Protein AF-A0A327XX97-F1 (afdb_monomer)

Structure (mmCIF, N/CA/C/O backbone):
data_AF-A0A327XX97-F1
#
_entry.id   AF-A0A327XX97-F1
#
loop_
_atom_site.group_PDB
_atom_site.id
_atom_site.type_symbol
_atom_site.label_atom_id
_atom_site.label_alt_id
_atom_site.label_comp_id
_atom_site.label_asym_id
_atom_site.label_entity_id
_atom_site.label_seq_id
_atom_site.pdbx_PDB_ins_code
_atom_site.Cartn_x
_atom_site.Cartn_y
_atom_site.Cartn_z
_atom_site.occupancy
_atom_site.B_iso_or_equiv
_atom_site.auth_seq_id
_atom_site.auth_comp_id
_atom_site.auth_asym_id
_atom_site.auth_atom_id
_atom_site.pdbx_PDB_model_num
ATOM 1 N N . MET A 1 1 ? 26.587 -6.766 -11.378 1.00 46.31 1 MET A N 1
ATOM 2 C CA . MET A 1 1 ? 25.380 -7.142 -10.608 1.00 46.31 1 MET A CA 1
ATOM 3 C C . MET A 1 1 ? 24.208 -7.210 -11.571 1.00 46.31 1 MET A C 1
ATOM 5 O O . MET A 1 1 ? 23.932 -6.215 -12.226 1.00 46.31 1 MET A O 1
ATOM 9 N N . THR A 1 2 ? 23.570 -8.366 -11.724 1.00 59.97 2 THR A N 1
ATOM 10 C CA . THR A 1 2 ? 22.399 -8.540 -12.595 1.00 59.97 2 THR A CA 1
ATOM 11 C C . THR A 1 2 ? 21.144 -8.075 -11.859 1.00 59.97 2 THR A C 1
ATOM 13 O O . THR A 1 2 ? 20.719 -8.690 -10.886 1.00 59.97 2 THR A O 1
ATOM 16 N N . VAL A 1 3 ? 20.569 -6.952 -12.291 1.00 77.12 3 VAL A N 1
ATOM 17 C CA . VAL A 1 3 ? 19.282 -6.468 -11.775 1.00 77.12 3 VAL A CA 1
ATOM 18 C C . VAL A 1 3 ? 18.169 -7.217 -12.496 1.00 77.12 3 VAL A C 1
ATOM 20 O O . VAL A 1 3 ? 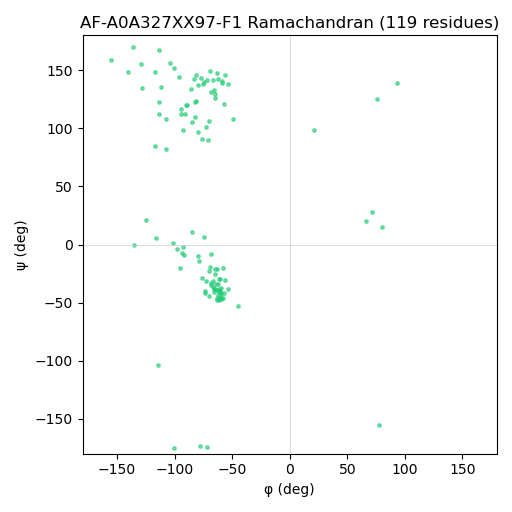18.103 -7.216 -13.725 1.00 77.12 3 VAL A O 1
ATOM 23 N N . THR A 1 4 ? 17.303 -7.880 -11.735 1.00 81.94 4 THR A N 1
ATOM 24 C CA . THR A 1 4 ? 16.128 -8.559 -12.282 1.00 81.94 4 THR A CA 1
ATOM 25 C C . THR A 1 4 ? 15.134 -7.517 -12.814 1.00 81.94 4 THR A C 1
ATOM 27 O O . THR A 1 4 ? 14.836 -6.566 -12.093 1.00 81.94 4 THR A O 1
ATOM 30 N N . PRO A 1 5 ? 14.602 -7.665 -14.041 1.00 85.69 5 PRO A N 1
ATOM 31 C CA . PRO A 1 5 ? 13.586 -6.760 -14.574 1.00 85.69 5 PRO A CA 1
ATOM 32 C C . PRO A 1 5 ? 12.329 -6.714 -13.694 1.00 85.69 5 PRO A C 1
ATOM 34 O O . PRO A 1 5 ? 11.851 -7.760 -13.248 1.00 85.69 5 PRO A O 1
ATOM 37 N N . ASP A 1 6 ? 11.733 -5.531 -13.526 1.00 79.56 6 ASP A N 1
ATOM 38 C CA . ASP A 1 6 ? 10.554 -5.317 -12.665 1.00 79.56 6 ASP A CA 1
ATOM 39 C C . ASP A 1 6 ? 9.391 -6.263 -12.985 1.00 79.56 6 ASP A C 1
ATOM 41 O O . ASP A 1 6 ? 8.729 -6.787 -12.090 1.00 79.56 6 ASP A O 1
ATOM 45 N N . ILE A 1 7 ? 9.172 -6.555 -14.271 1.00 82.81 7 ILE A N 1
ATOM 46 C CA . ILE A 1 7 ? 8.120 -7.479 -14.706 1.00 82.81 7 ILE A CA 1
ATOM 47 C C . ILE A 1 7 ? 8.347 -8.914 -14.209 1.00 82.81 7 ILE A C 1
ATOM 49 O O . ILE A 1 7 ? 7.386 -9.625 -13.914 1.00 82.81 7 ILE A O 1
ATOM 53 N N . GLN A 1 8 ? 9.602 -9.353 -14.097 1.00 83.75 8 GLN A N 1
ATOM 54 C CA . GLN A 1 8 ? 9.919 -10.685 -13.583 1.00 83.75 8 GLN A CA 1
ATOM 55 C C . GLN A 1 8 ? 9.694 -10.741 -12.071 1.00 83.75 8 GLN A C 1
ATOM 57 O O . GLN A 1 8 ? 9.079 -11.688 -11.585 1.00 83.75 8 GLN A O 1
ATOM 62 N N . ILE A 1 9 ? 10.096 -9.692 -11.346 1.00 85.12 9 ILE A N 1
ATOM 63 C CA . ILE A 1 9 ? 9.833 -9.552 -9.906 1.00 85.12 9 ILE A CA 1
ATOM 64 C C . ILE A 1 9 ? 8.323 -9.561 -9.638 1.00 85.12 9 ILE A C 1
ATOM 66 O O . ILE A 1 9 ? 7.846 -10.296 -8.774 1.00 85.12 9 ILE A O 1
ATOM 70 N N . ALA A 1 10 ? 7.555 -8.807 -10.424 1.00 82.69 10 ALA A N 1
ATOM 71 C CA . ALA A 1 10 ? 6.105 -8.738 -10.303 1.00 82.69 10 ALA A CA 1
ATOM 72 C C . ALA A 1 10 ? 5.406 -10.086 -10.540 1.00 82.69 10 ALA A C 1
ATOM 74 O O . ALA A 1 10 ? 4.454 -10.412 -9.834 1.00 82.69 10 ALA A O 1
ATOM 75 N N . ARG A 1 11 ? 5.867 -10.871 -11.522 1.00 85.56 11 ARG A N 1
ATOM 76 C CA . ARG A 1 11 ? 5.311 -12.203 -11.817 1.00 85.56 11 ARG A CA 1
ATOM 77 C C . ARG A 1 11 ? 5.690 -13.246 -10.765 1.00 85.56 11 ARG A C 1
ATOM 79 O O . ARG A 1 11 ? 4.902 -14.148 -10.514 1.00 85.56 11 ARG A O 1
ATOM 86 N N . ALA A 1 12 ? 6.866 -13.118 -10.152 1.00 88.06 12 ALA A N 1
ATOM 87 C CA . ALA A 1 12 ? 7.326 -14.013 -9.091 1.00 88.06 12 ALA A CA 1
ATOM 88 C C . ALA A 1 12 ? 6.708 -13.699 -7.712 1.00 88.06 12 ALA A C 1
ATOM 90 O O . ALA A 1 12 ? 6.816 -14.507 -6.787 1.00 88.06 12 ALA A O 1
ATOM 91 N N . ALA A 1 13 ? 6.075 -12.533 -7.549 1.00 87.06 13 ALA A N 1
ATOM 92 C CA . ALA A 1 13 ? 5.506 -12.104 -6.279 1.00 87.06 13 ALA A CA 1
ATOM 93 C C . ALA A 1 13 ? 4.341 -13.007 -5.835 1.00 87.06 13 ALA A C 1
ATOM 95 O O . ALA A 1 13 ? 3.342 -13.169 -6.539 1.00 87.06 13 ALA A O 1
ATOM 96 N N . ARG A 1 14 ? 4.435 -13.544 -4.613 1.00 88.62 14 ARG A N 1
ATOM 97 C CA . ARG A 1 14 ? 3.338 -14.275 -3.964 1.00 88.62 14 ARG A CA 1
ATOM 98 C C . ARG A 1 14 ? 2.345 -13.283 -3.377 1.00 88.62 14 ARG A C 1
ATOM 100 O O . ARG A 1 14 ? 2.553 -12.746 -2.290 1.00 88.62 14 ARG A O 1
ATOM 107 N N . LYS A 1 15 ? 1.282 -13.013 -4.126 1.00 87.56 15 LYS A N 1
ATOM 108 C CA . LYS A 1 15 ? 0.209 -12.119 -3.689 1.00 87.56 15 LYS A CA 1
ATOM 109 C C . LYS A 1 15 ? -0.659 -12.829 -2.656 1.00 87.56 15 LYS A C 1
ATOM 111 O O . LYS A 1 15 ? -0.990 -13.999 -2.824 1.00 87.56 15 LYS A O 1
ATOM 116 N N . ARG A 1 16 ? -1.031 -12.106 -1.603 1.00 87.88 16 ARG A N 1
ATOM 117 C CA . ARG A 1 16 ? -2.018 -12.577 -0.630 1.00 87.88 16 ARG A CA 1
ATOM 118 C C . ARG A 1 16 ? -3.428 -12.333 -1.175 1.00 87.88 16 ARG A C 1
ATOM 120 O O . ARG A 1 16 ? -3.620 -11.319 -1.852 1.00 87.88 16 ARG A O 1
ATOM 127 N N . PRO A 1 17 ? -4.400 -13.208 -0.879 1.00 92.00 17 PRO A N 1
ATOM 128 C CA . PRO A 1 17 ? -5.802 -12.947 -1.166 1.00 92.00 17 PRO A CA 1
ATOM 129 C C . PRO A 1 17 ? -6.247 -11.611 -0.572 1.00 92.00 17 PRO A C 1
ATOM 131 O O . PRO A 1 17 ? -5.923 -11.288 0.574 1.00 92.00 17 PRO A O 1
ATOM 134 N N . ILE A 1 18 ? -7.030 -10.846 -1.330 1.00 91.31 18 ILE A N 1
ATOM 135 C CA . ILE A 1 18 ? -7.499 -9.529 -0.888 1.00 91.31 18 ILE A CA 1
ATOM 136 C C . ILE A 1 18 ? -8.339 -9.606 0.395 1.00 91.31 18 ILE A C 1
ATOM 138 O O . ILE A 1 18 ? -8.273 -8.699 1.218 1.00 91.31 18 ILE A O 1
ATOM 142 N N . ALA A 1 19 ? -9.047 -10.717 0.616 1.00 89.69 19 ALA A N 1
ATOM 143 C CA . ALA A 1 19 ? -9.803 -10.965 1.841 1.00 89.69 19 ALA A CA 1
ATOM 144 C C . ALA A 1 19 ? -8.907 -10.982 3.094 1.00 89.69 19 ALA A C 1
ATOM 146 O O . ALA A 1 19 ? -9.266 -10.403 4.115 1.00 89.69 19 ALA A O 1
ATOM 147 N N . GLU A 1 20 ? -7.705 -11.568 3.013 1.00 91.38 20 GLU A N 1
ATOM 148 C CA . GLU A 1 20 ? -6.755 -11.550 4.133 1.00 91.38 20 GLU A CA 1
ATOM 149 C C . GLU A 1 20 ? -6.200 -10.147 4.400 1.00 91.38 20 GLU A C 1
ATOM 151 O O . GLU A 1 20 ? -5.877 -9.803 5.539 1.00 91.38 20 GLU A O 1
ATOM 156 N N . ILE A 1 21 ? -6.045 -9.343 3.343 1.00 89.94 21 ILE A N 1
ATOM 157 C CA . ILE A 1 21 ? -5.595 -7.953 3.454 1.00 89.94 21 ILE A CA 1
ATOM 158 C C . ILE A 1 21 ? -6.698 -7.111 4.105 1.00 89.94 21 ILE A C 1
ATOM 160 O O . ILE A 1 21 ? -6.403 -6.351 5.023 1.00 89.94 21 ILE A O 1
ATOM 164 N N . GLY A 1 22 ? -7.955 -7.289 3.685 1.00 89.06 22 GLY A N 1
ATOM 165 C CA . GLY A 1 22 ? -9.121 -6.651 4.300 1.00 89.06 22 GLY A CA 1
ATOM 166 C C . GLY A 1 22 ? -9.242 -6.995 5.784 1.00 89.06 22 GLY A C 1
ATOM 167 O O . GLY A 1 22 ? -9.354 -6.092 6.609 1.00 89.06 22 GLY A O 1
ATOM 168 N N . ALA A 1 23 ? -9.081 -8.272 6.143 1.00 90.38 23 ALA A N 1
ATOM 169 C CA . ALA A 1 23 ? -9.087 -8.713 7.537 1.00 90.38 23 ALA A CA 1
ATOM 170 C C . ALA A 1 23 ? -7.978 -8.047 8.375 1.00 90.38 23 ALA A C 1
ATOM 172 O O . ALA A 1 23 ? -8.236 -7.590 9.486 1.00 90.38 23 ALA A O 1
ATOM 173 N N . ALA A 1 24 ? -6.761 -7.919 7.832 1.00 87.75 24 ALA A N 1
ATOM 174 C CA . ALA A 1 24 ? -5.661 -7.224 8.508 1.00 87.75 24 ALA A CA 1
ATOM 175 C C . ALA A 1 24 ? -5.925 -5.717 8.715 1.00 87.75 24 ALA A C 1
ATOM 177 O O . ALA A 1 24 ? -5.368 -5.114 9.632 1.00 87.75 24 ALA A O 1
ATOM 178 N N . LEU A 1 25 ? -6.773 -5.116 7.877 1.00 86.62 25 LEU A N 1
ATOM 179 C CA . LEU A 1 25 ? -7.207 -3.720 7.974 1.00 86.62 25 LEU A CA 1
ATOM 180 C C . LEU A 1 25 ? -8.509 -3.548 8.779 1.00 86.62 25 LEU A C 1
ATOM 182 O O . LEU A 1 25 ? -8.951 -2.419 8.983 1.00 86.62 25 LEU A O 1
ATOM 186 N N . GLY A 1 26 ? -9.116 -4.639 9.256 1.00 89.31 26 GLY A N 1
ATOM 187 C CA . GLY A 1 26 ? -10.389 -4.604 9.978 1.00 89.31 26 GLY A CA 1
ATOM 188 C C . GLY A 1 26 ? -11.592 -4.280 9.087 1.00 89.31 26 GLY A C 1
ATOM 189 O O . GLY A 1 26 ? -12.560 -3.696 9.572 1.00 89.31 26 GLY A O 1
ATOM 190 N N . ILE A 1 27 ? -11.518 -4.621 7.798 1.00 90.44 27 ILE A N 1
ATOM 191 C CA . ILE A 1 27 ? -12.607 -4.472 6.828 1.00 90.44 27 ILE A CA 1
ATOM 192 C C . ILE A 1 27 ? -13.375 -5.799 6.763 1.00 90.44 27 ILE A C 1
ATOM 194 O O . ILE A 1 27 ? -12.791 -6.811 6.357 1.00 90.44 27 ILE A O 1
ATOM 198 N N . PRO A 1 28 ? -14.661 -5.821 7.148 1.00 91.12 28 PRO A N 1
ATOM 199 C CA . PRO A 1 28 ? -15.490 -7.013 7.039 1.00 91.12 28 PRO A CA 1
ATOM 200 C C . PRO A 1 28 ? -15.684 -7.464 5.578 1.00 91.12 28 PRO A C 1
ATOM 202 O O . PRO A 1 28 ? -15.732 -6.620 4.675 1.00 91.12 28 PRO A O 1
ATOM 205 N N . PRO A 1 29 ? -15.805 -8.778 5.312 1.00 90.25 29 PRO A N 1
ATOM 206 C CA . PRO A 1 29 ? -15.925 -9.313 3.954 1.00 90.25 29 PRO A CA 1
ATOM 207 C C . PRO A 1 29 ? -17.164 -8.808 3.199 1.00 90.25 29 PRO A C 1
ATOM 209 O O . PRO A 1 29 ? -17.102 -8.644 1.985 1.00 90.25 29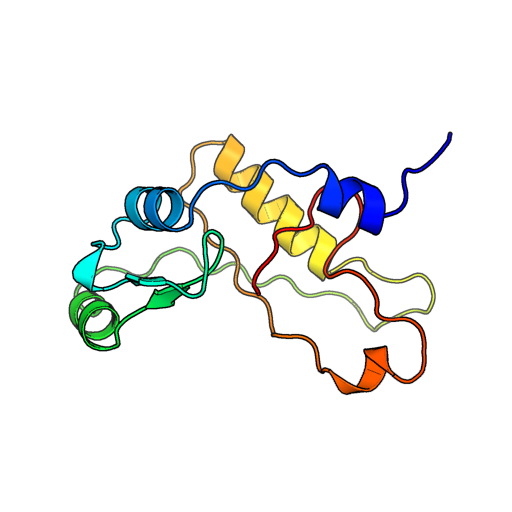 PRO A O 1
ATOM 212 N N . GLU A 1 30 ? -18.261 -8.498 3.888 1.00 92.50 30 GLU A N 1
ATOM 213 C CA . GLU A 1 30 ? -19.488 -7.927 3.316 1.00 92.50 30 GLU A CA 1
ATOM 214 C C . GLU A 1 30 ? -19.301 -6.516 2.739 1.00 92.50 30 GLU A C 1
ATOM 216 O O . GLU A 1 30 ? -20.076 -6.067 1.894 1.00 92.50 30 GLU A O 1
ATOM 221 N N . HIS A 1 31 ? -18.260 -5.811 3.178 1.00 92.12 31 HIS A N 1
ATOM 222 C CA . HIS A 1 31 ? -17.912 -4.474 2.705 1.00 92.12 31 HIS A CA 1
ATOM 223 C C . HIS A 1 31 ? -16.765 -4.479 1.696 1.00 92.12 31 HIS A C 1
ATOM 225 O O . HIS A 1 31 ? -16.367 -3.421 1.206 1.00 92.12 31 HIS A O 1
ATOM 231 N N . LEU A 1 32 ? -16.257 -5.664 1.359 1.00 92.12 32 LEU A N 1
ATOM 232 C CA . LEU A 1 32 ? -15.188 -5.865 0.402 1.00 92.12 32 LEU A CA 1
ATOM 233 C C . LEU A 1 32 ? -15.786 -6.468 -0.874 1.00 92.12 32 LEU A C 1
ATOM 235 O O . LEU A 1 32 ? -16.165 -7.632 -0.897 1.00 92.12 32 LEU A O 1
ATOM 239 N N . LEU A 1 33 ? -15.867 -5.684 -1.949 1.00 92.50 33 LEU A N 1
ATOM 240 C CA . LEU A 1 33 ? -16.340 -6.140 -3.258 1.00 92.50 33 LEU A CA 1
ATOM 241 C C . LEU A 1 33 ? -15.144 -6.603 -4.105 1.00 92.50 33 LEU A C 1
ATOM 243 O O . LEU A 1 33 ? -14.454 -5.750 -4.678 1.00 92.50 33 LEU A O 1
ATOM 247 N N . PRO A 1 34 ? -14.849 -7.914 -4.187 1.00 91.50 34 PRO A N 1
ATOM 248 C CA . PRO A 1 34 ? -13.660 -8.406 -4.867 1.00 91.50 34 PRO A CA 1
ATOM 249 C C . PRO A 1 34 ? -13.769 -8.280 -6.391 1.00 91.50 34 PRO A C 1
ATOM 251 O O . PRO A 1 34 ? -14.801 -8.566 -6.993 1.00 91.50 34 PRO A O 1
ATOM 254 N N . TYR A 1 35 ? -12.654 -7.921 -7.022 1.00 90.94 35 TYR A N 1
ATOM 255 C CA . TYR A 1 35 ? -12.457 -7.979 -8.470 1.00 90.94 35 TYR A CA 1
ATOM 256 C C . TYR A 1 35 ? -11.323 -8.972 -8.747 1.00 90.94 35 TYR A C 1
ATOM 258 O O . TYR A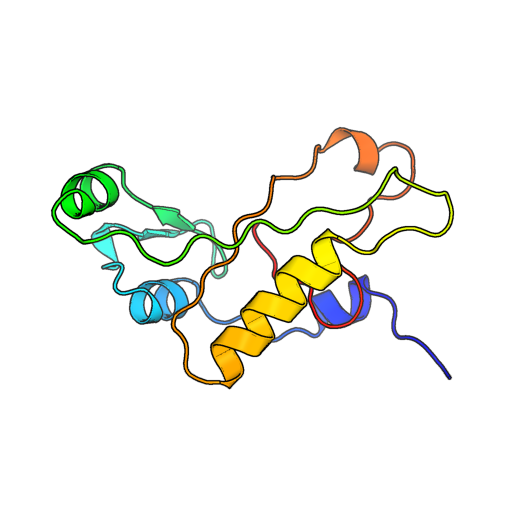 1 35 ? -10.156 -8.606 -8.854 1.00 90.94 35 TYR A O 1
ATOM 266 N N . GLY A 1 36 ? -11.656 -10.260 -8.817 1.00 89.12 36 GLY A N 1
ATOM 267 C CA . GLY A 1 36 ? -10.656 -11.330 -8.809 1.00 89.12 36 GLY A CA 1
ATOM 268 C C . GLY A 1 36 ? -10.111 -11.598 -7.401 1.00 89.12 36 GLY A C 1
ATOM 269 O O . GLY A 1 36 ? -10.790 -11.352 -6.409 1.00 89.12 36 GLY A O 1
ATOM 270 N N . HIS A 1 37 ? -8.894 -12.138 -7.306 1.00 87.00 37 HIS A N 1
ATOM 271 C CA . HIS A 1 37 ? -8.342 -12.627 -6.032 1.00 87.00 37 HIS A CA 1
ATOM 272 C C . HIS A 1 37 ? -7.452 -11.618 -5.295 1.00 87.00 37 HIS A C 1
ATOM 274 O O . HIS A 1 37 ? -7.239 -11.755 -4.091 1.00 87.00 37 HIS A O 1
ATOM 280 N N . ASP A 1 38 ? -6.921 -10.619 -6.000 1.00 89.19 38 ASP A N 1
ATOM 281 C CA . ASP A 1 38 ? -5.913 -9.678 -5.495 1.00 89.19 38 ASP A CA 1
ATOM 282 C C . ASP A 1 38 ? -6.402 -8.220 -5.425 1.00 89.19 38 ASP A C 1
ATOM 284 O O . ASP A 1 38 ? -5.622 -7.334 -5.080 1.00 89.19 38 ASP A O 1
ATOM 288 N N . LYS A 1 39 ? -7.691 -7.971 -5.699 1.00 90.19 39 LYS A N 1
ATOM 289 C CA . LYS A 1 39 ? -8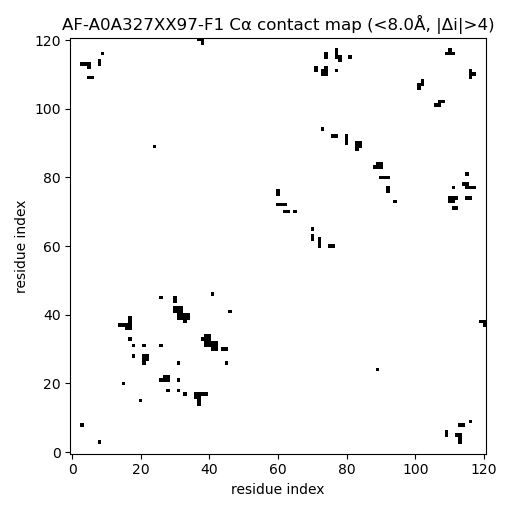.291 -6.629 -5.791 1.00 90.19 39 LYS A CA 1
ATOM 290 C C . LYS A 1 39 ? -9.667 -6.596 -5.167 1.00 90.19 39 LYS A C 1
ATOM 292 O O . LYS A 1 39 ? -10.420 -7.560 -5.289 1.00 90.19 39 LYS A O 1
ATOM 297 N N . ALA A 1 40 ? -10.036 -5.451 -4.614 1.00 92.81 40 ALA A N 1
ATOM 298 C CA . ALA A 1 40 ? -11.399 -5.188 -4.191 1.00 92.81 40 ALA A CA 1
ATOM 299 C C . ALA A 1 40 ? -11.695 -3.689 -4.166 1.00 92.81 40 ALA A C 1
ATOM 301 O O . ALA A 1 40 ? -10.782 -2.863 -4.073 1.00 92.81 40 ALA A O 1
ATOM 302 N N . LYS A 1 41 ? -12.983 -3.357 -4.220 1.00 93.50 41 LYS A N 1
ATOM 303 C CA . LYS A 1 41 ? -13.509 -2.052 -3.816 1.00 93.50 41 LYS A CA 1
ATOM 304 C C . LYS A 1 41 ? -14.107 -2.151 -2.417 1.00 93.50 41 LYS A C 1
ATOM 306 O O . LYS A 1 41 ? -14.585 -3.208 -2.024 1.00 93.50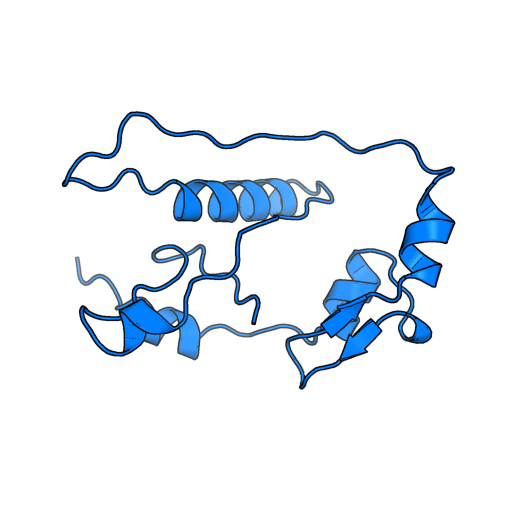 41 LYS A O 1
ATOM 311 N N . GLU A 1 42 ? -14.093 -1.042 -1.697 1.00 92.56 42 GLU A N 1
ATOM 312 C CA . GLU A 1 42 ? -14.716 -0.916 -0.379 1.00 92.56 42 GLU A CA 1
ATOM 313 C C . GLU A 1 42 ? -16.111 -0.296 -0.528 1.00 92.56 42 GLU A C 1
ATOM 315 O O . GLU A 1 42 ? -16.329 0.559 -1.396 1.00 92.56 42 GLU A O 1
ATOM 320 N N . SER A 1 43 ? -17.063 -0.741 0.291 1.00 93.12 43 SER A N 1
ATOM 321 C CA . SER A 1 43 ? -18.409 -0.167 0.322 1.00 93.12 43 SER A CA 1
ATOM 322 C C . SER A 1 43 ? -18.388 1.254 0.895 1.00 93.12 43 SER A C 1
ATOM 324 O O . SER A 1 43 ? -17.584 1.600 1.763 1.00 93.12 43 SER A O 1
ATOM 326 N N . ARG A 1 44 ? -19.311 2.101 0.427 1.00 91.62 44 ARG A N 1
ATOM 327 C CA . ARG A 1 44 ? -19.474 3.454 0.975 1.00 91.62 44 ARG A CA 1
ATOM 328 C C . ARG A 1 44 ? -19.973 3.425 2.420 1.00 91.62 44 ARG A C 1
ATOM 330 O O . ARG A 1 44 ? -19.527 4.237 3.222 1.00 91.62 44 ARG A O 1
ATOM 337 N N . ASP A 1 45 ? -20.845 2.474 2.739 1.00 92.31 45 ASP A N 1
ATOM 338 C CA . ASP A 1 45 ? -21.431 2.320 4.073 1.00 92.31 45 ASP A CA 1
ATOM 339 C C . ASP A 1 45 ? -20.361 2.054 5.133 1.00 92.31 45 ASP A C 1
ATOM 341 O O . ASP A 1 45 ? -20.410 2.632 6.217 1.00 92.31 45 ASP A O 1
ATOM 345 N N . PHE A 1 46 ? -19.341 1.258 4.791 1.00 90.88 46 PHE A N 1
ATOM 346 C CA . PHE A 1 46 ? -18.201 1.033 5.672 1.00 90.88 46 PHE A CA 1
ATOM 347 C C . PHE A 1 46 ? -17.455 2.332 5.966 1.00 90.88 46 PHE A C 1
ATOM 349 O O . PHE A 1 46 ? -17.209 2.628 7.128 1.00 90.88 46 PHE A O 1
ATOM 356 N N . ILE A 1 47 ? -17.146 3.124 4.933 1.00 89.62 47 ILE A N 1
ATOM 357 C CA . ILE A 1 47 ? -16.414 4.392 5.071 1.00 89.62 47 ILE A CA 1
ATOM 358 C C . ILE A 1 47 ? -17.189 5.373 5.958 1.00 89.62 47 ILE A C 1
ATOM 360 O O . ILE A 1 47 ? -16.607 5.956 6.869 1.00 89.62 47 ILE A O 1
ATOM 364 N N . ASN A 1 48 ? -18.497 5.516 5.735 1.00 91.75 48 ASN A N 1
ATOM 365 C CA . ASN A 1 48 ? -19.347 6.392 6.547 1.00 91.75 48 ASN A CA 1
ATOM 366 C C . ASN A 1 48 ? -19.387 5.933 8.020 1.00 91.75 48 ASN A C 1
ATOM 368 O O . ASN A 1 48 ? -19.414 6.750 8.935 1.00 91.75 48 ASN A O 1
ATOM 372 N N . GLY A 1 49 ? -19.319 4.621 8.273 1.00 90.38 49 GLY A N 1
ATOM 373 C CA . GLY A 1 49 ? -19.232 4.060 9.624 1.00 90.38 49 GLY A CA 1
ATOM 374 C C . GLY A 1 49 ? -17.913 4.341 10.362 1.00 90.38 49 GLY A C 1
ATOM 375 O O . GLY A 1 49 ? -17.806 4.030 11.551 1.00 90.38 49 GLY A O 1
ATOM 376 N N . LEU A 1 50 ? -16.901 4.911 9.696 1.00 90.00 50 LEU A N 1
ATOM 377 C CA . LEU A 1 50 ? -15.604 5.242 10.296 1.00 90.00 50 LEU A CA 1
ATOM 378 C C . LEU A 1 50 ? -15.512 6.680 10.821 1.00 90.00 50 LEU A C 1
ATOM 380 O O . LEU A 1 50 ? -14.528 6.976 11.490 1.00 90.00 50 LEU A O 1
ATOM 384 N N . GLU A 1 51 ? -16.499 7.549 10.577 1.00 89.31 51 GLU A N 1
ATOM 385 C CA . GLU A 1 51 ? -16.435 8.985 10.922 1.00 89.31 51 GLU A CA 1
ATOM 386 C C . GLU A 1 51 ? -16.155 9.259 12.409 1.00 89.31 51 GLU A C 1
ATOM 388 O O . GLU A 1 51 ? -15.514 10.247 12.756 1.00 89.31 51 GLU A O 1
ATOM 393 N N . ALA A 1 52 ? -16.599 8.369 13.299 1.00 90.56 52 ALA A N 1
ATOM 394 C CA . ALA A 1 52 ? -16.364 8.492 14.737 1.00 90.56 52 ALA A CA 1
ATOM 395 C C . ALA A 1 52 ? -14.954 8.046 15.179 1.00 90.56 52 ALA A C 1
ATOM 397 O O . ALA A 1 52 ? -14.591 8.219 16.345 1.00 90.56 52 ALA A O 1
ATOM 398 N N . ARG A 1 53 ? -14.163 7.420 14.297 1.00 90.19 53 ARG A N 1
ATOM 399 C CA . ARG A 1 53 ? -12.815 6.942 14.629 1.00 90.19 53 ARG A CA 1
ATOM 400 C C . ARG A 1 53 ? -11.806 8.085 14.501 1.00 90.19 53 ARG A C 1
ATOM 402 O O . ARG A 1 53 ? -11.904 8.881 13.575 1.00 90.19 53 ARG A O 1
ATOM 409 N N . PRO A 1 54 ? -10.802 8.158 15.390 1.00 92.31 54 PRO A N 1
ATOM 410 C CA . PRO A 1 54 ? -9.757 9.163 15.267 1.00 92.31 54 PRO A CA 1
ATOM 411 C C . PRO A 1 54 ? -8.911 8.918 14.014 1.00 92.31 54 PRO A C 1
ATOM 413 O O . PRO A 1 54 ? -8.553 7.777 13.705 1.00 92.31 54 PRO A O 1
ATOM 416 N N . ASP A 1 55 ? -8.532 10.004 13.345 1.00 91.19 55 ASP A N 1
ATOM 417 C CA . ASP A 1 55 ? -7.634 9.945 12.198 1.00 91.19 55 ASP A CA 1
ATOM 418 C C . ASP A 1 55 ? -6.252 9.395 12.576 1.00 91.19 55 ASP A C 1
ATOM 420 O O . ASP A 1 55 ? -5.676 9.681 13.634 1.00 91.19 55 ASP A O 1
ATOM 424 N N . GLY A 1 56 ? -5.689 8.610 11.657 1.00 90.06 56 GLY A N 1
ATOM 425 C CA . GLY A 1 56 ? -4.314 8.135 11.741 1.00 90.06 56 GLY A CA 1
ATOM 426 C C . GLY A 1 56 ? -3.281 9.237 11.476 1.00 90.06 56 GLY A C 1
ATOM 427 O O . GLY A 1 56 ? -3.586 10.413 11.287 1.00 90.06 56 GLY A O 1
ATOM 428 N N . LYS A 1 57 ? -2.002 8.855 11.425 1.00 93.88 57 LYS A N 1
ATOM 429 C CA . LYS A 1 57 ? -0.928 9.779 11.031 1.00 93.88 57 LYS A CA 1
ATOM 430 C C . LYS A 1 57 ? -0.842 9.864 9.507 1.00 93.88 57 LYS A C 1
ATOM 432 O O . LYS A 1 57 ? -0.606 8.853 8.850 1.00 93.88 57 LYS A O 1
ATOM 437 N N . LEU A 1 58 ? -0.977 11.071 8.957 1.00 94.38 58 LEU A N 1
ATOM 438 C CA . LEU A 1 58 ? -0.794 11.336 7.531 1.00 94.38 58 LEU A CA 1
ATOM 439 C C . LEU A 1 58 ? 0.674 11.665 7.231 1.00 94.38 58 LEU A C 1
ATOM 441 O O . LEU A 1 58 ? 1.213 12.641 7.749 1.00 94.38 58 LEU A O 1
ATOM 445 N N . ILE A 1 59 ? 1.308 10.865 6.372 1.00 92.38 59 ILE A N 1
ATOM 446 C CA . ILE A 1 59 ? 2.681 11.093 5.907 1.00 92.38 59 ILE A CA 1
ATOM 447 C C . ILE A 1 59 ? 2.642 11.420 4.414 1.00 92.38 59 ILE A C 1
ATOM 449 O O . ILE A 1 59 ? 2.322 10.562 3.591 1.00 92.38 59 ILE A O 1
ATOM 453 N N . LEU A 1 60 ? 2.982 12.661 4.064 1.00 92.69 60 LEU A N 1
ATOM 454 C CA . LEU A 1 60 ? 3.072 13.107 2.676 1.00 92.69 60 LEU A CA 1
ATOM 455 C C . LEU A 1 60 ? 4.486 12.879 2.135 1.00 92.69 60 LEU A C 1
ATOM 457 O O . LEU A 1 60 ? 5.451 13.452 2.633 1.00 92.69 60 LEU A O 1
ATOM 461 N N . VAL A 1 61 ? 4.598 12.076 1.075 1.00 89.06 61 VAL A N 1
ATOM 462 C CA . VAL A 1 61 ? 5.858 11.886 0.347 1.00 89.06 61 VAL A CA 1
ATOM 463 C C . VAL A 1 61 ? 5.896 12.847 -0.838 1.00 89.06 61 VAL A C 1
ATOM 465 O O . VAL A 1 61 ? 5.131 12.697 -1.792 1.00 89.06 61 VAL A O 1
ATOM 468 N N . THR A 1 62 ? 6.803 13.819 -0.779 1.00 90.12 62 THR A N 1
ATOM 469 C CA . THR A 1 62 ? 7.097 14.747 -1.878 1.00 90.12 62 THR A CA 1
ATOM 470 C C . THR A 1 62 ? 8.510 14.520 -2.415 1.00 90.12 62 THR A C 1
ATOM 472 O O . THR A 1 62 ? 9.300 13.791 -1.816 1.00 90.12 62 THR A O 1
ATOM 475 N N . ALA A 1 63 ? 8.802 15.104 -3.569 1.00 87.12 63 ALA A N 1
ATOM 476 C CA . ALA A 1 63 ? 10.096 15.030 -4.233 1.00 87.12 63 ALA A CA 1
ATOM 477 C C . ALA A 1 63 ? 10.482 16.429 -4.748 1.00 87.12 63 ALA A C 1
ATOM 479 O O . ALA A 1 63 ? 9.654 17.347 -4.691 1.00 87.12 63 ALA A O 1
ATOM 480 N N . ILE A 1 64 ? 11.723 16.604 -5.198 1.00 88.62 64 ILE A N 1
ATOM 481 C CA . ILE A 1 64 ? 12.172 17.863 -5.801 1.00 88.62 64 ILE A CA 1
ATOM 482 C C . ILE A 1 64 ? 11.650 17.961 -7.249 1.00 88.62 64 ILE A C 1
ATOM 484 O O . ILE A 1 64 ? 10.792 17.186 -7.685 1.00 88.62 64 ILE A O 1
ATOM 488 N N . ASN A 1 65 ? 12.081 18.993 -7.977 1.00 83.50 65 ASN A N 1
ATOM 489 C CA . ASN A 1 65 ? 11.661 19.184 -9.361 1.00 83.50 65 ASN A CA 1
ATOM 490 C C . ASN A 1 65 ? 12.184 18.042 -10.242 1.00 83.50 65 ASN A C 1
ATOM 492 O O . ASN A 1 65 ? 13.394 17.816 -10.250 1.00 83.50 65 ASN A O 1
ATOM 496 N N . PRO A 1 66 ? 11.313 17.403 -11.048 1.00 79.38 66 PRO A N 1
ATOM 497 C CA . PRO A 1 66 ? 11.639 16.174 -11.752 1.00 79.38 66 PRO A CA 1
ATOM 498 C C . PRO A 1 66 ? 12.859 16.354 -12.650 1.00 79.38 66 PRO A C 1
ATOM 500 O O . PRO A 1 66 ? 12.863 17.165 -13.577 1.00 79.38 66 PRO A O 1
ATOM 503 N N . THR A 1 67 ? 13.882 15.547 -12.390 1.00 77.56 67 THR A N 1
ATOM 504 C CA . THR A 1 67 ? 15.095 15.480 -13.208 1.00 77.56 67 THR A CA 1
ATOM 505 C C . THR A 1 67 ? 15.106 14.218 -14.082 1.00 77.56 67 THR A C 1
ATOM 507 O O . THR A 1 67 ? 14.488 13.211 -13.716 1.00 77.56 67 THR A O 1
ATOM 510 N N . PRO A 1 68 ? 15.840 14.207 -15.216 1.00 68.56 68 PRO A N 1
ATOM 511 C CA . PRO A 1 68 ? 15.980 13.020 -16.071 1.00 68.56 68 PRO A CA 1
ATOM 512 C C . PRO A 1 68 ? 16.562 11.791 -15.358 1.00 68.56 68 PRO A C 1
ATOM 514 O O . PRO A 1 68 ? 16.371 10.669 -15.817 1.00 68.56 68 PRO A O 1
ATOM 517 N N . ALA A 1 69 ? 17.254 11.991 -14.232 1.00 65.88 69 ALA A N 1
ATOM 518 C CA . ALA A 1 69 ? 17.804 10.915 -13.412 1.00 65.88 69 ALA A CA 1
ATOM 519 C C . ALA A 1 69 ? 16.719 10.089 -12.690 1.00 65.88 69 ALA A C 1
ATOM 521 O O . ALA A 1 69 ? 16.980 8.950 -12.310 1.00 65.88 69 ALA A O 1
ATOM 522 N N . GLY A 1 70 ? 15.501 10.629 -12.547 1.00 64.19 70 GLY A N 1
ATOM 523 C CA . GLY A 1 70 ? 14.385 9.968 -11.879 1.00 64.19 70 GLY A CA 1
ATOM 524 C C . GLY A 1 70 ? 14.520 9.976 -10.354 1.00 64.19 70 GLY A C 1
ATOM 525 O O . GLY A 1 70 ? 15.489 9.498 -9.782 1.00 64.19 70 GLY A O 1
ATOM 526 N N . GLU A 1 71 ? 13.506 10.489 -9.663 1.00 73.38 71 GLU A N 1
ATOM 527 C CA . GLU A 1 71 ? 13.588 10.701 -8.207 1.00 73.38 71 GLU A CA 1
ATOM 528 C C . GLU A 1 71 ? 13.077 9.536 -7.364 1.00 73.38 71 GLU A C 1
ATOM 530 O O . GLU A 1 71 ? 13.189 9.535 -6.142 1.00 73.38 71 GLU A O 1
ATOM 535 N N . GLY A 1 72 ? 12.456 8.543 -7.999 1.00 77.44 72 GLY A N 1
ATOM 536 C CA . GLY A 1 72 ? 12.004 7.347 -7.295 1.00 77.44 72 GLY A CA 1
ATOM 537 C C . GLY A 1 72 ? 10.885 7.582 -6.273 1.00 77.44 72 GLY A C 1
ATOM 538 O O . GLY A 1 72 ? 10.675 6.718 -5.431 1.00 77.44 72 GLY A O 1
ATOM 539 N N . LYS A 1 73 ? 10.124 8.688 -6.354 1.00 84.81 73 LYS A N 1
ATOM 540 C CA . LYS A 1 73 ? 9.050 9.033 -5.396 1.00 84.81 73 LYS A CA 1
ATOM 541 C C . LYS A 1 73 ? 8.141 7.846 -5.057 1.00 84.81 73 LYS A C 1
ATOM 543 O O . LYS A 1 73 ? 7.978 7.512 -3.891 1.00 84.81 73 LYS A O 1
ATOM 548 N N . THR A 1 74 ? 7.591 7.178 -6.073 1.00 81.00 74 THR A N 1
ATOM 549 C CA . THR A 1 74 ? 6.679 6.037 -5.885 1.00 81.00 74 THR A CA 1
ATOM 550 C C . THR A 1 74 ? 7.380 4.845 -5.227 1.00 81.00 74 THR A C 1
ATOM 552 O O . THR A 1 74 ? 6.799 4.201 -4.358 1.00 81.00 74 THR A O 1
ATOM 555 N N . THR A 1 75 ? 8.643 4.586 -5.579 1.00 84.81 75 THR A N 1
ATOM 556 C CA . THR A 1 75 ? 9.472 3.546 -4.950 1.00 84.81 75 THR A CA 1
ATOM 557 C C . THR A 1 75 ? 9.680 3.842 -3.464 1.00 84.81 75 THR A C 1
ATOM 559 O O . THR A 1 75 ? 9.523 2.955 -2.626 1.00 84.81 75 THR A O 1
ATOM 562 N N . THR A 1 76 ? 9.967 5.100 -3.118 1.00 86.69 76 THR A N 1
ATOM 563 C CA . THR A 1 76 ? 10.132 5.537 -1.726 1.00 86.69 76 THR A CA 1
ATOM 564 C C . THR A 1 76 ? 8.823 5.432 -0.951 1.00 86.69 76 THR A C 1
ATOM 566 O O . THR A 1 76 ? 8.827 4.953 0.179 1.00 86.69 76 THR A O 1
ATOM 569 N N . THR A 1 77 ? 7.689 5.804 -1.555 1.00 88.81 77 THR A N 1
ATOM 570 C CA . THR A 1 77 ? 6.370 5.667 -0.921 1.00 88.81 77 THR A CA 1
ATOM 571 C C . THR A 1 77 ? 6.057 4.213 -0.576 1.00 88.81 77 THR A C 1
ATOM 573 O O . THR A 1 77 ? 5.634 3.935 0.548 1.00 88.81 77 THR A O 1
ATOM 576 N N . VAL A 1 78 ? 6.281 3.275 -1.504 1.00 87.62 78 VAL A N 1
ATOM 577 C CA . VAL A 1 78 ? 5.976 1.869 -1.217 1.00 87.62 78 VAL A CA 1
ATOM 578 C C . VAL A 1 78 ? 6.996 1.247 -0.259 1.00 87.62 78 VAL A C 1
ATOM 580 O O . VAL A 1 78 ? 6.605 0.562 0.685 1.00 87.62 78 VAL A O 1
ATOM 583 N N . GLY A 1 79 ? 8.286 1.560 -0.414 1.00 89.19 79 GLY A N 1
ATOM 584 C CA . GLY A 1 79 ? 9.326 1.113 0.516 1.00 89.19 79 GLY A CA 1
ATOM 585 C C . GLY A 1 79 ? 9.104 1.606 1.951 1.00 89.19 79 GLY A C 1
ATOM 586 O O . GLY A 1 79 ? 9.312 0.849 2.899 1.00 89.19 79 GLY A O 1
ATOM 587 N N . LEU A 1 80 ? 8.621 2.841 2.118 1.00 90.75 80 LEU A N 1
ATOM 588 C CA . LEU A 1 80 ? 8.274 3.397 3.424 1.00 90.75 80 LEU A CA 1
ATOM 589 C C . LEU A 1 80 ? 7.134 2.616 4.089 1.00 90.75 80 LEU A C 1
ATOM 591 O O . LEU A 1 80 ? 7.262 2.243 5.253 1.00 90.75 80 LEU A O 1
ATOM 595 N N . GLY A 1 81 ? 6.042 2.330 3.376 1.00 90.88 81 GLY A N 1
ATOM 596 C CA . GLY A 1 81 ? 4.928 1.580 3.968 1.00 90.88 81 GLY A CA 1
ATOM 597 C C . GLY A 1 81 ? 5.268 0.116 4.265 1.00 90.88 81 GLY A C 1
ATOM 598 O O . GLY A 1 81 ? 4.853 -0.404 5.304 1.00 90.88 81 GLY A O 1
ATOM 599 N N . ASP A 1 82 ? 6.087 -0.534 3.432 1.00 88.75 82 ASP A N 1
ATOM 600 C CA . ASP A 1 82 ? 6.603 -1.874 3.739 1.00 88.75 82 ASP A CA 1
ATOM 601 C C . ASP A 1 82 ? 7.534 -1.846 4.969 1.00 88.75 82 ASP A C 1
ATOM 603 O O . ASP A 1 82 ? 7.471 -2.741 5.815 1.00 88.75 82 ASP A O 1
ATOM 607 N N . GLY A 1 83 ? 8.355 -0.800 5.121 1.00 92.25 83 GLY A N 1
ATOM 608 C CA . GLY A 1 83 ? 9.183 -0.574 6.309 1.00 92.25 83 GLY A CA 1
ATOM 609 C C . GLY A 1 83 ? 8.356 -0.364 7.581 1.00 92.25 83 GLY A C 1
ATOM 610 O O . GLY A 1 83 ? 8.619 -1.012 8.594 1.00 92.25 83 GLY A O 1
ATOM 611 N N . LEU A 1 84 ? 7.314 0.471 7.514 1.00 92.88 84 LEU A N 1
ATOM 612 C CA . LEU A 1 84 ? 6.371 0.696 8.616 1.00 92.88 84 LEU A CA 1
ATOM 613 C C . LEU A 1 84 ? 5.653 -0.598 9.025 1.00 92.88 84 LEU A C 1
ATOM 615 O O . LEU A 1 84 ? 5.535 -0.894 10.213 1.00 92.88 84 LEU A O 1
ATOM 619 N N . SER A 1 85 ? 5.250 -1.406 8.045 1.00 89.88 85 SER A N 1
ATOM 620 C CA . SER A 1 85 ? 4.625 -2.707 8.301 1.00 89.88 85 SER A CA 1
ATOM 621 C C . SER A 1 85 ? 5.589 -3.671 9.006 1.00 89.88 85 SER A C 1
ATOM 623 O O . SER A 1 85 ? 5.189 -4.386 9.922 1.00 89.88 85 SER A O 1
ATOM 625 N N . ARG A 1 86 ? 6.879 -3.668 8.633 1.00 91.00 86 ARG A N 1
ATOM 626 C CA . ARG A 1 86 ? 7.912 -4.518 9.261 1.00 91.00 86 ARG A CA 1
ATOM 627 C C . ARG A 1 86 ? 8.202 -4.162 10.716 1.00 91.00 86 ARG A C 1
ATOM 629 O O . ARG A 1 86 ? 8.518 -5.057 11.488 1.00 91.00 86 ARG A O 1
ATOM 636 N N . ILE A 1 87 ? 8.082 -2.891 11.096 1.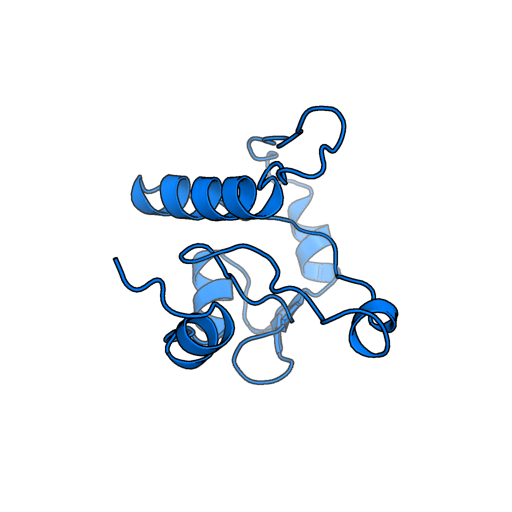00 93.38 87 ILE A N 1
ATOM 637 C CA . ILE A 1 87 ? 8.235 -2.452 12.495 1.00 93.38 87 ILE A CA 1
ATOM 638 C C . ILE A 1 87 ? 6.934 -2.597 13.309 1.00 93.38 87 ILE A C 1
ATOM 640 O O . ILE A 1 87 ? 6.836 -2.062 14.412 1.00 93.38 87 ILE A O 1
ATOM 644 N N . GLY A 1 88 ? 5.919 -3.282 12.767 1.00 89.88 88 GLY A N 1
ATOM 645 C CA . GLY A 1 88 ? 4.661 -3.570 13.458 1.00 89.88 88 GLY A CA 1
ATOM 646 C C . GLY A 1 88 ? 3.660 -2.413 13.479 1.00 89.88 88 GLY A C 1
ATOM 647 O O . GLY A 1 88 ? 2.715 -2.440 14.266 1.00 89.88 88 GLY A O 1
ATOM 648 N N . ARG A 1 89 ? 3.837 -1.379 12.644 1.00 91.12 89 ARG A N 1
ATOM 649 C CA . ARG A 1 89 ? 2.838 -0.309 12.504 1.00 91.12 89 ARG A CA 1
ATOM 650 C C . ARG A 1 89 ? 1.785 -0.712 11.477 1.00 91.12 89 ARG A C 1
ATOM 652 O O . ARG A 1 89 ? 2.122 -1.150 10.381 1.00 91.12 89 ARG A O 1
ATOM 659 N N . ASN A 1 90 ? 0.511 -0.508 11.815 1.00 88.75 90 ASN A N 1
ATOM 660 C CA . ASN A 1 90 ? -0.579 -0.634 10.852 1.00 88.75 90 ASN A CA 1
ATOM 661 C C . ASN A 1 90 ? -0.531 0.570 9.898 1.00 88.75 90 ASN A C 1
ATOM 663 O O . ASN A 1 90 ? -0.891 1.683 10.280 1.00 88.75 90 ASN A O 1
ATOM 667 N N . ALA A 1 91 ? 0.005 0.355 8.696 1.00 90.19 91 ALA A N 1
ATOM 668 C CA . ALA A 1 91 ? 0.234 1.390 7.701 1.00 90.19 91 ALA A CA 1
ATOM 669 C C . ALA A 1 91 ? -0.367 0.985 6.352 1.00 90.19 91 ALA A C 1
ATOM 671 O O . ALA A 1 91 ? -0.160 -0.127 5.865 1.00 90.19 91 ALA A O 1
ATOM 672 N N . ALA A 1 92 ? -1.063 1.929 5.725 1.00 90.69 92 ALA A N 1
ATOM 673 C CA . ALA A 1 92 ? -1.584 1.806 4.373 1.00 90.69 92 ALA A CA 1
ATOM 674 C C . ALA A 1 92 ? -0.933 2.857 3.466 1.00 90.69 92 ALA A C 1
ATOM 676 O O . ALA A 1 92 ? -0.578 3.949 3.906 1.00 90.69 92 ALA A O 1
ATOM 677 N N . ILE A 1 93 ? -0.770 2.514 2.188 1.00 92.44 93 ILE A N 1
ATOM 678 C CA . ILE A 1 93 ? -0.207 3.400 1.168 1.00 92.44 93 ILE A CA 1
ATOM 679 C C . ILE A 1 93 ? -1.304 3.772 0.172 1.00 92.44 93 ILE A C 1
ATOM 681 O O . ILE A 1 93 ? -2.021 2.902 -0.327 1.00 92.44 93 ILE A O 1
ATOM 685 N N . CYS A 1 94 ? -1.368 5.055 -0.178 1.00 89.75 94 CYS A N 1
ATOM 686 C CA . CY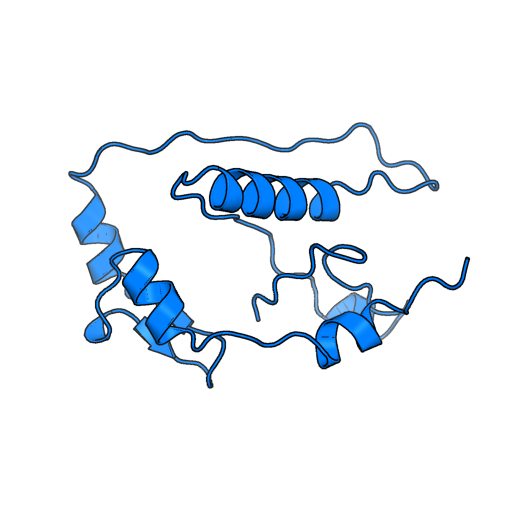S A 1 94 ? -2.267 5.584 -1.196 1.00 89.75 94 CYS A CA 1
ATOM 687 C C . CYS A 1 94 ? -1.453 6.099 -2.388 1.00 89.75 94 CYS A C 1
ATOM 689 O O . CYS A 1 94 ? -0.595 6.967 -2.234 1.00 89.75 94 CYS A O 1
ATOM 691 N N . ILE A 1 95 ? -1.731 5.572 -3.581 1.00 88.38 95 ILE A N 1
ATOM 692 C CA . ILE A 1 95 ? -1.120 6.004 -4.846 1.00 88.38 95 ILE A CA 1
ATOM 693 C C . ILE A 1 95 ? -2.205 6.287 -5.883 1.00 88.38 95 ILE A C 1
ATOM 695 O O . ILE A 1 95 ? -3.309 5.751 -5.800 1.00 88.38 95 ILE A O 1
ATOM 699 N N . ARG A 1 96 ? -1.885 7.139 -6.862 1.00 86.69 96 ARG A N 1
ATOM 700 C CA . ARG A 1 96 ? -2.777 7.431 -7.990 1.00 86.69 96 ARG A CA 1
ATOM 701 C C . ARG A 1 96 ? -2.742 6.285 -8.996 1.00 86.69 96 ARG A C 1
ATOM 703 O O . ARG A 1 96 ? -1.678 5.717 -9.244 1.00 86.69 96 ARG A O 1
ATOM 710 N N . GLU A 1 97 ? -3.888 5.987 -9.597 1.00 81.69 97 GLU A N 1
ATOM 711 C CA . GLU A 1 97 ? -3.948 5.088 -10.745 1.00 81.69 97 GLU A CA 1
ATOM 712 C C . GLU A 1 97 ? -3.228 5.726 -11.944 1.00 81.69 97 GLU A C 1
ATOM 714 O O . GLU A 1 97 ? -3.407 6.909 -12.238 1.00 81.69 97 GLU A O 1
ATOM 719 N N . ALA A 1 98 ? -2.377 4.947 -12.613 1.00 77.19 98 ALA A N 1
ATOM 720 C CA . ALA A 1 98 ? -1.684 5.397 -13.812 1.00 77.19 98 ALA A CA 1
ATOM 721 C C . ALA A 1 98 ? -2.644 5.434 -15.010 1.00 77.19 98 ALA A C 1
ATOM 723 O O . ALA A 1 98 ? -3.439 4.507 -15.195 1.00 77.19 98 ALA A O 1
ATOM 724 N N . SER A 1 99 ? -2.516 6.471 -15.846 1.00 77.75 99 SER A N 1
ATOM 725 C CA . SER A 1 99 ? -3.238 6.547 -17.120 1.00 77.75 99 SER A CA 1
ATOM 726 C C . SER A 1 99 ? -2.927 5.323 -17.983 1.00 77.75 99 SER A C 1
ATOM 728 O O . SER A 1 99 ? -1.819 4.778 -17.953 1.00 77.75 99 SER A O 1
ATOM 730 N N . LEU A 1 100 ? -3.921 4.878 -18.749 1.00 74.50 100 LEU A N 1
ATOM 731 C CA . LEU A 1 100 ? -3.770 3.767 -19.679 1.00 74.50 100 LEU A CA 1
ATOM 732 C C . LEU A 1 100 ? -3.004 4.187 -20.948 1.00 74.50 100 LEU A C 1
ATOM 734 O O . LEU A 1 100 ? -2.301 3.359 -21.521 1.00 74.50 100 LEU A O 1
ATOM 738 N N . GLU A 1 101 ? -3.094 5.459 -21.347 1.00 58.91 101 GLU A N 1
ATOM 739 C CA . GLU A 1 101 ? -2.561 6.000 -22.610 1.00 58.91 101 GLU A CA 1
ATOM 740 C C . GLU A 1 101 ? -1.045 5.791 -22.808 1.00 58.91 101 GLU A C 1
ATOM 742 O O . GLU A 1 101 ? -0.649 5.370 -23.897 1.00 58.91 101 GLU A O 1
ATOM 747 N N . PRO A 1 102 ? -0.171 5.967 -21.793 1.00 62.00 102 PRO A N 1
ATOM 748 C CA . PRO A 1 102 ? 1.269 5.755 -21.955 1.00 62.00 102 PRO A CA 1
ATOM 749 C C . PRO A 1 102 ? 1.648 4.308 -22.296 1.00 62.00 102 PRO A C 1
ATOM 751 O O . PRO A 1 102 ? 2.710 4.075 -22.866 1.00 62.00 102 PRO A O 1
ATOM 754 N N . ASN A 1 103 ? 0.784 3.325 -22.006 1.00 63.12 103 ASN A N 1
ATOM 755 C CA . ASN A 1 103 ? 1.069 1.920 -22.315 1.00 63.12 103 ASN A CA 1
ATOM 756 C C . ASN A 1 103 ? 1.051 1.619 -23.820 1.00 63.12 103 ASN A C 1
ATOM 758 O O . ASN A 1 103 ? 1.680 0.650 -24.239 1.00 63.12 103 ASN A O 1
ATOM 762 N N . PHE A 1 104 ? 0.358 2.436 -24.618 1.00 64.00 104 PHE A N 1
ATOM 763 C CA . PHE A 1 104 ? 0.249 2.264 -26.070 1.00 64.00 104 PHE A CA 1
ATOM 764 C C . PHE A 1 104 ? 1.228 3.148 -26.863 1.00 64.00 104 PHE A C 1
ATOM 766 O O . PHE A 1 104 ? 1.297 3.034 -28.083 1.00 64.00 104 PHE A O 1
ATOM 773 N N . GLY A 1 105 ? 1.994 4.006 -26.177 1.00 64.88 105 GLY A N 1
ATOM 774 C CA . GLY A 1 105 ? 3.024 4.870 -26.760 1.00 64.88 105 GLY A CA 1
ATOM 775 C C . GLY A 1 105 ? 4.433 4.493 -26.287 1.00 64.88 105 GLY A C 1
ATOM 776 O O . GLY A 1 105 ? 5.018 3.509 -26.737 1.00 64.88 105 GLY A O 1
ATOM 777 N N . MET A 1 106 ? 5.002 5.278 -25.365 1.00 50.47 106 MET A N 1
ATOM 778 C CA . MET A 1 106 ? 6.302 4.997 -24.741 1.00 50.47 106 MET A CA 1
ATOM 779 C C . MET A 1 106 ? 6.149 4.054 -23.537 1.00 50.47 106 MET A C 1
ATOM 781 O O . MET A 1 106 ? 5.719 4.486 -22.474 1.00 50.47 106 MET A O 1
ATOM 785 N N . LYS A 1 107 ? 6.544 2.783 -23.723 1.00 49.34 107 LYS A N 1
ATOM 786 C CA . LYS A 1 107 ? 6.853 1.743 -22.711 1.00 49.34 107 LYS A CA 1
ATOM 787 C C . LYS A 1 107 ? 6.231 1.976 -21.317 1.00 49.34 107 LYS A C 1
ATOM 789 O O . LYS A 1 107 ? 6.809 2.659 -20.474 1.00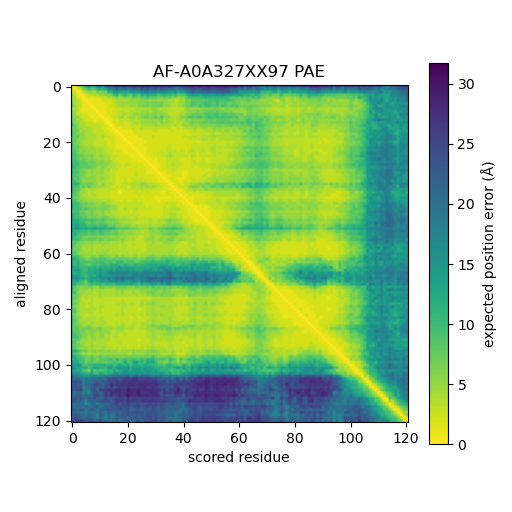 49.34 107 LYS A O 1
ATOM 794 N N . GLY A 1 108 ? 5.101 1.313 -21.057 1.00 45.88 108 GLY A N 1
ATOM 795 C CA . GLY A 1 108 ? 4.439 1.258 -19.750 1.00 45.88 108 GLY A CA 1
ATOM 796 C C . GLY A 1 108 ? 5.399 0.901 -18.611 1.00 45.88 108 GLY A C 1
ATOM 797 O O . GLY A 1 108 ? 5.879 -0.229 -18.515 1.00 45.88 108 GLY A O 1
ATOM 798 N N . GLY A 1 109 ? 5.708 1.888 -17.770 1.00 49.28 109 GLY A N 1
ATOM 799 C CA . GLY A 1 109 ? 6.577 1.740 -16.606 1.00 49.28 109 GLY A CA 1
ATOM 800 C C . GLY A 1 109 ? 5.840 1.107 -15.428 1.00 49.28 109 GLY A C 1
ATOM 801 O O . GLY A 1 109 ? 4.701 1.465 -15.127 1.00 49.28 109 GLY A O 1
ATOM 802 N N . ALA A 1 110 ? 6.499 0.171 -14.744 1.00 47.38 110 ALA A N 1
ATOM 803 C CA . ALA A 1 110 ? 6.015 -0.391 -13.491 1.00 47.38 110 ALA A CA 1
ATOM 804 C C . ALA A 1 110 ? 5.830 0.717 -12.436 1.00 47.38 110 ALA A C 1
ATOM 806 O O . ALA A 1 110 ? 6.663 1.615 -12.292 1.00 47.38 110 ALA A O 1
ATOM 807 N N . ALA A 1 111 ? 4.742 0.647 -11.668 1.00 44.34 111 ALA A N 1
ATOM 808 C CA . ALA A 1 111 ? 4.555 1.492 -10.495 1.00 44.34 111 ALA A CA 1
ATOM 809 C C . ALA A 1 111 ? 5.526 1.046 -9.380 1.00 44.34 111 ALA A C 1
ATOM 811 O O . ALA A 1 111 ? 5.198 0.181 -8.569 1.00 44.34 111 ALA A O 1
ATOM 812 N N . GLY A 1 112 ? 6.727 1.635 -9.368 1.00 37.53 112 GLY A N 1
ATOM 813 C CA . GLY A 1 112 ? 7.786 1.398 -8.376 1.00 37.53 112 GLY A CA 1
ATOM 814 C C . GLY A 1 112 ? 8.777 0.309 -8.801 1.00 37.53 112 GLY A C 1
ATOM 815 O O . GLY A 1 112 ? 8.379 -0.702 -9.359 1.00 37.53 112 GLY A O 1
ATOM 816 N N . VAL A 1 113 ? 10.069 0.525 -8.547 1.00 32.31 113 VAL A N 1
ATOM 817 C CA . VAL A 1 113 ? 11.194 -0.377 -8.895 1.00 32.31 113 VAL A CA 1
ATOM 818 C C . VAL A 1 113 ? 11.614 -1.185 -7.633 1.00 32.31 113 VAL A C 1
ATOM 820 O O . VAL A 1 113 ? 11.048 -1.012 -6.543 1.00 32.31 113 VAL A O 1
ATOM 823 N N . PRO A 1 114 ? 12.678 -2.003 -7.671 1.00 33.06 114 PRO A N 1
ATOM 824 C CA . PRO A 1 114 ? 12.701 -3.464 -7.817 1.00 33.06 114 PRO A CA 1
ATOM 825 C C . PRO A 1 114 ? 12.275 -4.279 -6.569 1.00 33.06 114 PRO A C 1
ATOM 827 O O . PRO A 1 114 ? 12.417 -5.499 -6.544 1.00 33.06 114 PRO A O 1
ATOM 830 N N . ARG A 1 115 ? 11.791 -3.656 -5.487 1.00 30.50 115 ARG A N 1
ATOM 831 C CA . ARG A 1 115 ? 11.334 -4.391 -4.277 1.00 30.50 115 ARG A CA 1
ATOM 832 C C . ARG A 1 115 ? 10.016 -3.900 -3.697 1.00 30.50 115 ARG A C 1
ATOM 834 O O . ARG A 1 115 ? 9.563 -4.435 -2.695 1.00 30.50 115 ARG A O 1
ATOM 841 N N . SER A 1 116 ? 9.429 -2.886 -4.321 1.00 30.47 116 SER A N 1
ATOM 842 C CA . SER A 1 116 ? 8.315 -2.122 -3.767 1.00 30.47 116 SER A CA 1
ATOM 843 C C . SER A 1 116 ? 7.105 -2.089 -4.714 1.00 30.47 116 SER A C 1
ATOM 845 O O . SER A 1 116 ? 6.238 -1.232 -4.621 1.00 30.47 116 SER A O 1
ATOM 847 N N . CYS A 1 117 ? 7.003 -3.035 -5.652 1.00 32.19 117 CYS A N 1
ATOM 848 C CA . CYS A 1 117 ? 5.820 -3.143 -6.506 1.00 32.19 117 CYS A CA 1
ATOM 849 C C . CYS A 1 117 ? 4.660 -3.764 -5.713 1.00 32.19 117 CYS A C 1
ATOM 851 O O . CYS A 1 117 ? 4.489 -4.987 -5.717 1.00 32.19 117 CYS A O 1
ATOM 853 N N . ARG A 1 118 ? 3.829 -2.949 -5.054 1.00 33.16 118 ARG A N 1
ATOM 854 C CA . ARG A 1 118 ? 2.519 -3.414 -4.579 1.00 33.16 118 ARG A CA 1
ATOM 855 C C . ARG A 1 118 ? 1.476 -3.150 -5.662 1.00 33.16 118 ARG A C 1
ATOM 857 O O . ARG A 1 118 ? 1.170 -2.008 -5.990 1.00 33.16 118 ARG A O 1
ATOM 864 N N . TRP A 1 119 ? 0.953 -4.232 -6.231 1.00 31.61 119 TRP A N 1
ATOM 865 C CA . TRP A 1 119 ? -0.093 -4.198 -7.248 1.00 31.61 119 TRP A CA 1
ATOM 866 C C . TRP A 1 119 ? -1.417 -3.745 -6.618 1.00 31.61 119 TRP A C 1
ATOM 868 O O . TRP A 1 119 ? -2.054 -4.514 -5.908 1.00 31.61 119 TRP A O 1
ATOM 878 N N . LYS A 1 120 ? -1.826 -2.502 -6.897 1.00 26.92 120 LYS A N 1
ATOM 879 C CA . LYS A 1 120 ? -3.236 -2.088 -6.956 1.00 26.92 120 LYS A CA 1
ATOM 880 C C . LYS A 1 120 ? -3.573 -1.859 -8.431 1.00 26.92 120 LYS A C 1
ATOM 882 O O . LYS A 1 120 ? -3.486 -0.754 -8.955 1.00 26.92 120 LYS A O 1
ATOM 887 N N . ARG A 1 121 ? -3.872 -2.945 -9.124 1.00 29.17 121 ARG A N 1
ATOM 888 C CA . ARG A 1 121 ? -5.140 -3.020 -9.835 1.00 29.17 121 ARG A CA 1
ATOM 889 C C . ARG A 1 121 ? -5.793 -4.190 -9.213 1.00 29.17 121 ARG A C 1
ATOM 891 O O . ARG A 1 121 ? -5.184 -5.275 -9.357 1.00 29.17 121 ARG A O 1
#

Secondary structure (DSSP, 8-state):
--PPPHHHHHHH--PPPHHHHHHHTT--GGGEEESSSS-EEEPHHHHHTTTTSPP---------S--TT---HHHHHHHHHHHHHHTT-------PPPPSGGGGSS----SS-TT------

Mean predicted aligned error: 9.24 Å

Nearest PDB structures (foldseek):
  5a4j-assembly2_A  TM=9.839E-01  e=5.860E-08  Tepidanaerobacter acetatoxydans Re1
  4ioj-assembly1_A  TM=9.785E-01  e=6.724E-08  Moorella thermoacetica ATCC 39073
  7c11-assembly2_N  TM=9.810E-01  e=9.486E-08  Methylorubrum extorquens CM4
  7c11-assembly2_M  TM=9.850E-01  e=1.016E-07  Methylorubrum extorquens CM4
  3qus-assembly1_B  TM=9.552E-01  e=9.192E-07  Neomoorella thermoacetica

pLDDT: mean 79.38, std 18.58, range [26.92, 94.38]

InterPro domains:
  IPR000559 Formate-tetrahydrofolate ligase, FTHFS [PF01268] (6-112)
  IPR027417 P-loop containing nucleoside triphosphate hydrolase [G3DSA:3.40.50.300] (4-117)
  IPR027417 P-loop containing nucleoside triphosphate hydrolase [SSF52540] (6-112)

Sequence (121 aa):
MTVTPDIQIARAARKRPIAEIGAALGIPPEHLLPYGHDKAKESRDFINGLEARPDGKLILVTAINPTPAGEGKTTTTVGLGDGLSRIGRNAAICIREASLEPNFGMKGGAAGVPRSCRWKR

Foldseek 3Di:
DDFDDQVVLVVPDDAQFVCVVCVLVVHDPVQWADDPGRATDGHPVVVVVCPPPDDDDDDDQDDPDDDPVGGQSQQCQQVVQVVCVVVVHPDDGDDDDDDPVCVVPPPDDQRHDDPRRDDDD

Radius of gyration: 16.49 Å; Cα contacts (8 Å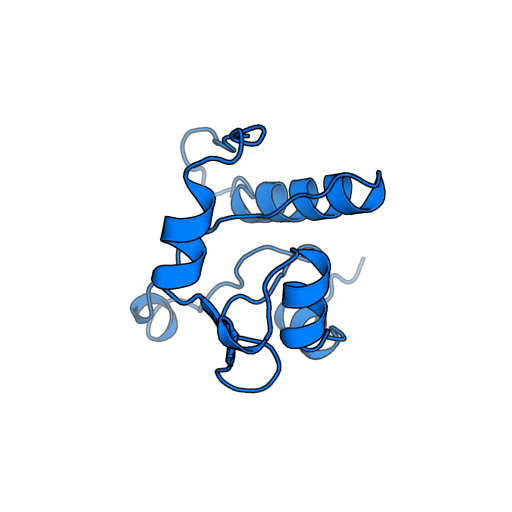, |Δi|>4): 95; chains: 1; bounding box: 47×34×42 Å

Organism: NCBI:txid568098

Solvent-accessible surface area (backbone atoms only — not comparable to full-atom values): 7990 Å² total; per-residue (Å²): 134,90,79,74,56,56,70,58,53,60,71,68,53,87,76,65,52,35,68,62,54,31,52,78,70,71,45,58,69,92,39,47,50,65,61,71,61,59,21,64,47,73,40,67,68,59,58,65,70,44,74,87,56,82,81,78,89,86,80,86,87,80,75,77,83,91,51,98,85,61,84,52,58,61,24,52,52,36,44,47,34,55,50,38,43,72,76,70,42,95,62,83,80,90,79,81,84,77,74,70,68,47,56,81,65,72,72,64,72,73,74,30,55,87,83,24,62,73,77,84,103